Protein AF-A0A1H8ZFI9-F1 (afdb_monomer)

Sequence (76 aa):
MGLFSWRDKELDLIANQVEVDIKNNYKTSALENIKWLEETIDEKRANGKLKGKAVGEYQQMVTNFRNIVNNTKRTY

Radius of gyration: 13.32 Å; Cα contacts (8 Å, |Δi|>4): 56; chains: 1; bounding box: 38×25×34 Å

Mean predicted aligned error: 6.47 Å

Foldseek 3Di:
DDDPPQDDVVLVVLLVVLVVCLVVLVLVVNVVSLVVSLVVLVVCVVVVVHDPVRSVVSVVSSVV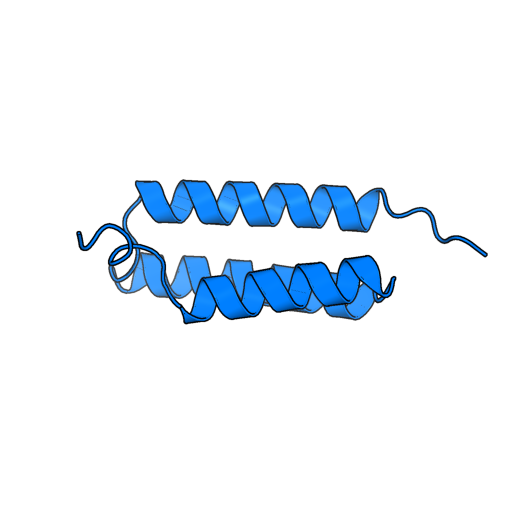SVVSSVPPPPPD

Secondary structure (DSSP, 8-state):
----SSS-HHHHHHHHHHHHHHHTT-HHHHHHHHHHHHHHHHHHHHTT-S-HHHHHHHHHHHHHHHHHHHH-----

pLDDT: mean 81.75, std 14.49, range [34.62, 92.81]

Nearest PDB structures (foldseek):
  8b0x-assembly1_T  TM=8.333E-01  e=3.325E-01  Escherichia coli B
  7boe-assembly1_T  TM=8.315E-01  e=3.325E-01  Escherichia coli K-12
  7n30-assembly1_ST  TM=8.334E-01  e=3.984E-01  Escherichia coli K-12
  7q4k-assembly1_AT  TM=8.340E-01  e=4.231E-01  Escherichia coli
  6enu-assembly1_t  TM=7.569E-01  e=3.130E-01  Escherichia coli

Solvent-accessible surface area (backbone atoms only — not comparable to full-atom values): 4425 Å² total; per-residue (Å²): 139,89,90,68,89,77,65,56,66,65,61,53,52,40,52,51,49,27,52,51,26,52,76,69,66,35,57,67,63,20,53,52,37,44,50,52,45,53,51,51,51,51,52,32,40,76,69,63,76,40,53,71,69,54,49,51,55,53,53,52,47,47,53,50,50,52,51,49,58,70,62,55,67,86,83,124

Structure (mmCIF, N/CA/C/O backbone):
data_AF-A0A1H8ZFI9-F1
#
_entry.id   AF-A0A1H8ZFI9-F1
#
loop_
_atom_site.group_PDB
_atom_site.id
_atom_site.type_symbol
_atom_site.label_atom_id
_atom_site.label_alt_id
_atom_site.label_comp_id
_atom_site.label_asym_id
_atom_site.label_entity_id
_atom_site.label_seq_id
_atom_site.pdbx_PDB_ins_code
_atom_site.Cartn_x
_atom_site.Cartn_y
_atom_site.Cartn_z
_atom_site.occupancy
_atom_site.B_iso_or_equiv
_atom_site.auth_seq_id
_atom_site.auth_comp_id
_atom_site.auth_asym_id
_atom_site.auth_atom_id
_atom_site.pdbx_PDB_model_num
ATOM 1 N N . MET A 1 1 ? -23.032 -19.411 2.854 1.00 34.62 1 MET A N 1
ATOM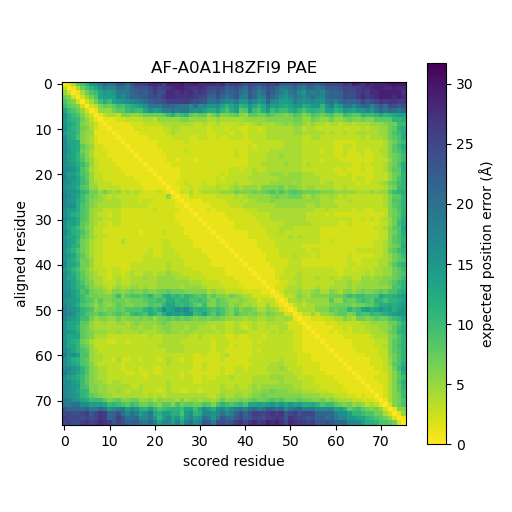 2 C CA . MET A 1 1 ? -21.672 -19.282 3.420 1.00 34.62 1 MET A CA 1
ATOM 3 C C . MET A 1 1 ? -21.161 -17.875 3.138 1.00 34.62 1 MET A C 1
ATOM 5 O O . MET A 1 1 ? -20.874 -17.575 1.991 1.00 34.62 1 MET A O 1
ATOM 9 N N . GLY A 1 2 ? -21.129 -16.994 4.140 1.00 40.72 2 GLY A N 1
ATOM 10 C CA . GLY A 1 2 ? -20.621 -15.623 4.001 1.00 40.72 2 GLY A CA 1
ATOM 11 C C . GLY A 1 2 ? -19.328 -15.463 4.794 1.00 40.72 2 GLY A C 1
ATOM 12 O O . GLY A 1 2 ? -19.387 -15.202 5.988 1.00 40.72 2 GLY A O 1
ATOM 13 N N . LEU A 1 3 ? -18.173 -15.667 4.152 1.00 44.47 3 LEU A N 1
ATOM 14 C CA . LEU A 1 3 ? -16.853 -15.638 4.807 1.00 44.47 3 LEU A CA 1
ATOM 15 C C . LEU A 1 3 ? -15.922 -14.516 4.309 1.00 44.47 3 LEU A C 1
ATOM 17 O O . LEU A 1 3 ? -14.722 -14.580 4.537 1.00 44.47 3 LEU A O 1
ATOM 21 N N . PHE A 1 4 ? -16.443 -13.456 3.680 1.00 42.81 4 PHE A N 1
ATOM 22 C CA . PHE A 1 4 ? -15.600 -12.371 3.143 1.00 42.81 4 PHE A CA 1
ATOM 23 C C . PHE A 1 4 ? -16.091 -10.955 3.481 1.00 42.81 4 PHE A C 1
ATOM 25 O O . PHE A 1 4 ? -15.957 -10.043 2.678 1.00 42.81 4 PHE A O 1
ATOM 32 N N . SER A 1 5 ? -16.647 -10.734 4.677 1.00 47.53 5 SER A N 1
ATOM 33 C CA . SER A 1 5 ? -17.096 -9.387 5.089 1.00 47.53 5 SER A CA 1
ATOM 34 C C . SER A 1 5 ? -16.015 -8.527 5.771 1.00 47.53 5 SER A C 1
ATOM 36 O O . SER A 1 5 ? -16.326 -7.432 6.227 1.00 47.53 5 SER A O 1
ATOM 38 N N . TRP A 1 6 ? -14.773 -9.013 5.893 1.00 53.41 6 TRP A N 1
ATOM 39 C CA . TRP A 1 6 ? -13.687 -8.304 6.600 1.00 53.41 6 TRP A CA 1
ATOM 40 C C . TRP A 1 6 ? -12.572 -7.784 5.685 1.00 53.41 6 TRP A C 1
ATOM 42 O O . TRP A 1 6 ? -11.684 -7.084 6.164 1.00 53.41 6 TRP A O 1
ATOM 52 N N . ARG A 1 7 ? -12.609 -8.113 4.387 1.00 62.41 7 ARG A N 1
ATOM 53 C CA . ARG A 1 7 ? -11.690 -7.542 3.397 1.00 62.41 7 ARG A CA 1
ATOM 54 C C . ARG A 1 7 ? -12.331 -6.296 2.818 1.00 62.41 7 ARG A C 1
ATOM 56 O O . ARG A 1 7 ? -13.451 -6.339 2.308 1.00 62.41 7 ARG A O 1
ATOM 63 N N . ASP A 1 8 ? -11.629 -5.186 2.959 1.00 77.12 8 ASP A N 1
ATOM 64 C CA . ASP A 1 8 ? -12.065 -3.918 2.411 1.00 77.12 8 ASP A CA 1
ATOM 65 C C . ASP A 1 8 ? -11.856 -3.969 0.893 1.00 77.12 8 ASP A C 1
ATOM 67 O O . ASP A 1 8 ? -10.745 -4.215 0.418 1.00 77.12 8 ASP A O 1
ATOM 71 N N . LYS A 1 9 ? -12.945 -3.814 0.131 1.00 82.88 9 LYS A N 1
ATOM 72 C CA . LYS A 1 9 ? -12.910 -3.927 -1.334 1.00 82.88 9 LYS A CA 1
ATOM 73 C C . LYS A 1 9 ? -11.984 -2.892 -1.964 1.00 82.88 9 LYS A C 1
ATOM 75 O O . LYS A 1 9 ? -11.393 -3.173 -2.994 1.00 82.88 9 LYS A O 1
ATOM 80 N N . GLU A 1 10 ? -11.858 -1.718 -1.354 1.00 85.00 10 GLU A N 1
ATOM 81 C CA . GLU A 1 10 ? -10.999 -0.648 -1.857 1.00 85.00 10 GLU A CA 1
ATOM 82 C C . GLU A 1 10 ? -9.528 -1.043 -1.730 1.00 85.00 10 GLU A C 1
ATOM 84 O O . GLU A 1 10 ? -8.794 -0.993 -2.709 1.00 85.00 10 GLU A O 1
ATOM 89 N N . LEU A 1 11 ? -9.123 -1.555 -0.563 1.00 86.25 11 LEU A N 1
ATOM 90 C CA . LEU A 1 11 ? -7.760 -2.053 -0.355 1.00 86.25 11 LEU A CA 1
ATOM 91 C C . LEU A 1 11 ? -7.423 -3.228 -1.284 1.00 86.25 11 LEU A C 1
ATOM 93 O O . LEU A 1 11 ? -6.298 -3.326 -1.767 1.00 86.25 11 LEU A O 1
ATOM 97 N N . ASP A 1 12 ? -8.389 -4.111 -1.546 1.00 87.31 12 ASP A N 1
ATOM 98 C CA . ASP A 1 12 ? -8.205 -5.249 -2.456 1.00 87.31 12 ASP A CA 1
ATOM 99 C C . ASP A 1 12 ? -8.034 -4.788 -3.918 1.00 87.31 12 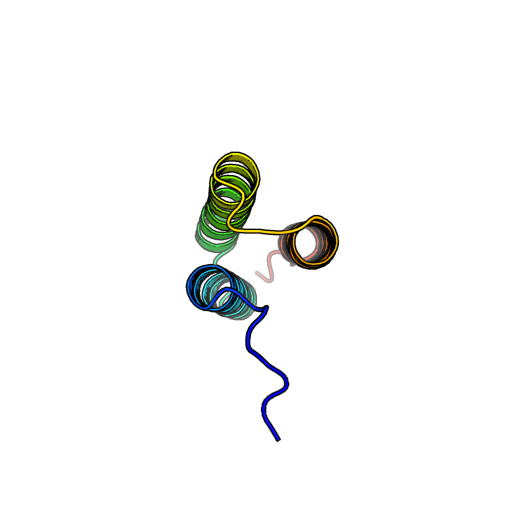ASP A C 1
ATOM 101 O O . ASP A 1 12 ? -7.157 -5.287 -4.621 1.00 87.31 12 ASP A O 1
ATOM 105 N N . LEU A 1 13 ? -8.790 -3.770 -4.351 1.00 89.31 13 LEU A N 1
ATOM 106 C CA . LEU A 1 13 ? -8.641 -3.160 -5.677 1.00 89.31 13 LEU A CA 1
ATOM 107 C C . LEU A 1 13 ? -7.270 -2.500 -5.857 1.00 89.31 13 LEU A C 1
ATOM 109 O O . LEU A 1 13 ? -6.619 -2.719 -6.878 1.00 89.31 13 LEU A O 1
ATOM 113 N N . ILE A 1 14 ? -6.808 -1.736 -4.863 1.00 90.00 14 ILE A N 1
ATOM 114 C CA . ILE A 1 14 ? -5.491 -1.085 -4.914 1.00 90.00 14 ILE A CA 1
ATOM 115 C C . ILE A 1 14 ? -4.381 -2.145 -4.946 1.00 90.00 14 ILE A C 1
ATOM 117 O O . ILE A 1 14 ? -3.462 -2.056 -5.759 1.00 90.00 14 ILE A O 1
ATOM 121 N N . ALA A 1 15 ? -4.481 -3.190 -4.117 1.00 89.31 15 ALA A N 1
ATOM 122 C CA . ALA A 1 15 ? -3.527 -4.298 -4.121 1.00 89.31 15 ALA A CA 1
ATOM 123 C C . ALA A 1 15 ? -3.482 -5.028 -5.476 1.00 89.31 15 ALA A C 1
ATOM 125 O O . ALA A 1 15 ? -2.401 -5.363 -5.962 1.00 89.31 15 ALA A O 1
ATOM 126 N N . ASN A 1 16 ? -4.639 -5.233 -6.113 1.00 91.06 16 ASN A N 1
ATOM 127 C CA . ASN A 1 16 ? -4.706 -5.829 -7.445 1.00 91.06 16 ASN A CA 1
ATOM 128 C C . ASN A 1 16 ? -4.020 -4.946 -8.496 1.00 91.06 16 ASN A C 1
ATOM 130 O O . ASN A 1 16 ? -3.261 -5.449 -9.323 1.00 91.06 16 ASN A O 1
ATOM 134 N N . GLN A 1 17 ? -4.221 -3.628 -8.420 1.00 90.44 17 GLN A N 1
ATOM 135 C CA . GLN A 1 17 ? -3.563 -2.683 -9.315 1.00 90.44 17 GLN A CA 1
ATOM 136 C C . GLN A 1 17 ? -2.035 -2.739 -9.1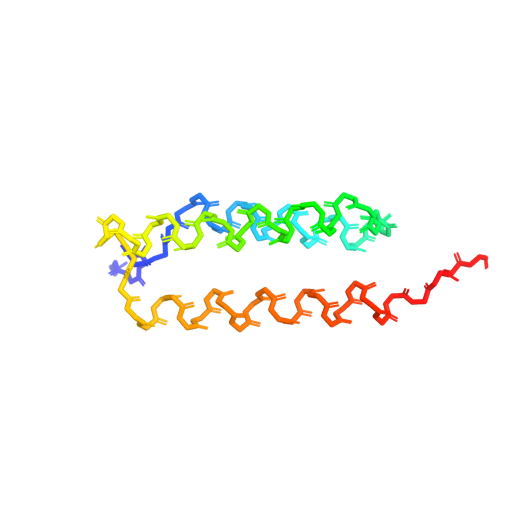69 1.00 90.44 17 GLN A C 1
ATOM 138 O O . GLN A 1 17 ? -1.334 -2.841 -10.174 1.00 90.44 17 GLN A O 1
ATOM 143 N N . VAL A 1 18 ? -1.520 -2.788 -7.934 1.00 89.94 18 VAL A N 1
ATOM 144 C CA . VAL A 1 18 ? -0.082 -2.968 -7.667 1.00 89.94 18 VAL A CA 1
ATOM 145 C C . VAL A 1 18 ? 0.452 -4.246 -8.321 1.00 89.94 18 VAL A C 1
ATOM 147 O O . VAL A 1 18 ? 1.510 -4.221 -8.948 1.00 89.94 18 VAL A O 1
ATOM 150 N N . GLU A 1 19 ? -0.267 -5.368 -8.214 1.00 89.19 19 GLU A N 1
ATOM 151 C CA . GLU A 1 19 ? 0.129 -6.613 -8.883 1.00 89.19 19 GLU A CA 1
ATOM 152 C C . GLU A 1 19 ? 0.189 -6.474 -10.405 1.00 89.19 19 GLU A C 1
ATOM 154 O O . GLU A 1 19 ? 1.108 -7.004 -11.035 1.00 89.19 19 GLU A O 1
ATOM 159 N N . VAL A 1 20 ? -0.791 -5.797 -11.006 1.00 90.94 20 VAL A N 1
ATOM 160 C CA . VAL A 1 20 ? -0.821 -5.544 -12.449 1.00 90.94 20 VAL A CA 1
ATOM 161 C C . VAL A 1 20 ? 0.375 -4.688 -12.853 1.00 90.94 20 VAL A C 1
ATOM 163 O O . VAL A 1 20 ? 1.069 -5.033 -13.809 1.00 90.94 20 VAL A O 1
ATOM 166 N N . ASP A 1 21 ? 0.679 -3.630 -12.108 1.00 89.94 21 ASP A N 1
ATOM 167 C CA . ASP A 1 21 ? 1.820 -2.759 -12.398 1.00 89.94 21 ASP A CA 1
ATOM 168 C C . ASP A 1 21 ? 3.150 -3.509 -12.280 1.00 89.94 21 ASP A C 1
ATOM 170 O O . ASP A 1 21 ? 4.015 -3.386 -13.149 1.00 89.94 21 ASP A O 1
ATOM 174 N N . ILE A 1 22 ? 3.297 -4.356 -11.256 1.00 88.75 22 ILE A N 1
ATOM 175 C CA . ILE A 1 22 ? 4.456 -5.241 -11.092 1.00 88.75 22 ILE A CA 1
ATOM 176 C C . ILE A 1 22 ? 4.600 -6.174 -12.299 1.00 88.75 22 ILE A C 1
ATOM 178 O O . ILE A 1 22 ? 5.691 -6.276 -12.862 1.00 88.75 22 ILE A O 1
ATOM 182 N N . LYS A 1 23 ? 3.513 -6.840 -12.715 1.00 87.94 23 LYS A N 1
ATOM 183 C CA 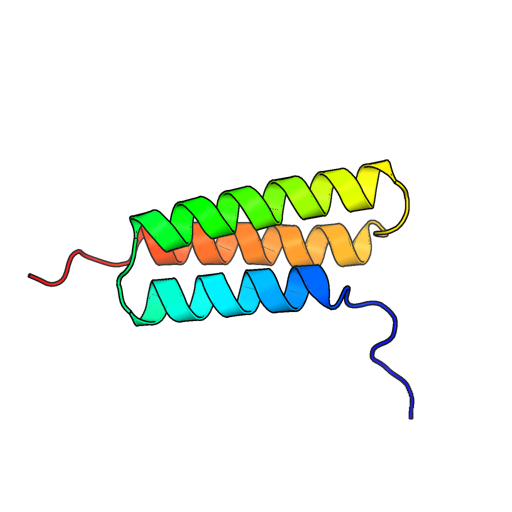. LYS A 1 23 ? 3.507 -7.775 -13.856 1.00 87.94 23 LYS A CA 1
ATOM 184 C C . LYS A 1 23 ? 3.863 -7.081 -15.171 1.00 87.94 23 LYS A C 1
ATOM 186 O O . LYS A 1 23 ? 4.531 -7.679 -16.010 1.00 87.94 23 LYS A O 1
ATOM 191 N N . ASN A 1 24 ? 3.472 -5.818 -15.326 1.00 88.81 24 ASN A N 1
ATOM 192 C CA . ASN A 1 24 ? 3.804 -4.994 -16.487 1.00 88.81 24 ASN A CA 1
ATOM 193 C C . ASN A 1 24 ? 5.171 -4.289 -16.378 1.00 88.81 24 ASN A C 1
ATOM 195 O O . ASN A 1 24 ? 5.533 -3.522 -17.265 1.00 88.81 24 ASN A O 1
ATOM 199 N N . ASN A 1 25 ? 5.959 -4.549 -15.325 1.00 84.81 25 ASN A N 1
ATOM 200 C CA . ASN A 1 25 ? 7.233 -3.872 -15.040 1.00 84.81 25 ASN A CA 1
ATOM 201 C C . ASN A 1 25 ? 7.121 -2.340 -14.870 1.00 84.81 25 ASN A C 1
ATOM 203 O O . ASN A 1 25 ? 8.111 -1.613 -14.998 1.00 84.81 25 ASN A O 1
ATOM 207 N N . TYR A 1 26 ? 5.944 -1.828 -14.507 1.00 89.25 26 TYR A N 1
ATOM 208 C CA . TYR A 1 26 ? 5.718 -0.417 -14.194 1.00 89.25 26 TYR A CA 1
ATOM 209 C C . TYR A 1 26 ? 6.167 -0.099 -12.769 1.00 89.25 26 TYR A C 1
ATOM 211 O O . TYR A 1 26 ? 5.368 0.154 -11.874 1.00 89.25 26 TYR A O 1
ATOM 219 N N . LYS A 1 27 ? 7.486 -0.106 -12.548 1.00 86.81 27 LYS A N 1
ATOM 220 C CA . LYS A 1 27 ? 8.091 0.089 -11.222 1.00 86.81 27 LYS A CA 1
ATOM 221 C C . LYS A 1 27 ? 7.638 1.380 -10.532 1.00 86.81 27 LYS A C 1
ATOM 223 O O . LYS A 1 27 ? 7.349 1.350 -9.342 1.00 86.81 27 LYS A O 1
ATOM 228 N N . THR A 1 28 ? 7.589 2.497 -11.257 1.00 88.56 28 THR A N 1
ATOM 229 C CA . THR A 1 28 ? 7.177 3.792 -10.695 1.00 88.56 28 THR A CA 1
ATOM 230 C C . THR A 1 28 ? 5.719 3.750 -10.246 1.00 88.56 28 THR A C 1
ATOM 232 O O . THR A 1 28 ? 5.451 3.983 -9.072 1.00 88.56 28 THR A O 1
ATOM 235 N N . SER A 1 29 ? 4.811 3.332 -11.133 1.00 89.31 29 SER A N 1
ATOM 236 C CA . SER A 1 29 ? 3.378 3.220 -10.836 1.00 89.31 29 SER A CA 1
ATOM 237 C C . SER A 1 29 ? 3.097 2.223 -9.711 1.00 89.31 29 SER A C 1
ATOM 239 O O . SER A 1 29 ? 2.312 2.512 -8.814 1.00 89.31 29 SER A O 1
ATOM 241 N N . ALA A 1 30 ? 3.814 1.095 -9.679 1.00 90.06 30 ALA A N 1
ATOM 242 C CA . ALA A 1 30 ? 3.717 0.135 -8.588 1.00 90.06 30 ALA A CA 1
ATOM 243 C C . ALA A 1 30 ? 4.133 0.754 -7.243 1.00 90.06 30 ALA A C 1
ATOM 245 O O . ALA A 1 30 ? 3.459 0.537 -6.242 1.00 90.06 30 ALA A O 1
ATOM 246 N N . LEU A 1 31 ? 5.216 1.542 -7.190 1.00 89.81 31 LEU A N 1
ATOM 247 C CA . LEU A 1 31 ? 5.635 2.228 -5.958 1.00 89.81 31 LEU A CA 1
ATOM 248 C C . LEU A 1 31 ? 4.615 3.275 -5.499 1.00 89.81 31 LEU A C 1
ATOM 250 O O . LEU A 1 31 ? 4.370 3.384 -4.298 1.00 89.81 31 LEU A O 1
ATOM 254 N N . GLU A 1 32 ? 4.025 4.018 -6.434 1.00 92.69 32 GLU A N 1
ATOM 255 C CA . GLU A 1 32 ? 2.966 4.988 -6.142 1.00 92.69 32 GLU A CA 1
ATOM 256 C C . GLU A 1 32 ? 1.728 4.292 -5.567 1.00 92.69 32 GLU A C 1
ATOM 258 O O . GLU A 1 32 ? 1.245 4.678 -4.504 1.00 92.69 32 GLU A O 1
ATOM 263 N N . ASN A 1 33 ? 1.284 3.200 -6.189 1.00 91.56 33 ASN A N 1
ATOM 264 C CA . ASN A 1 33 ? 0.125 2.440 -5.726 1.00 91.56 33 ASN A CA 1
ATOM 265 C C . ASN A 1 33 ? 0.387 1.699 -4.405 1.00 91.56 33 ASN A C 1
ATOM 267 O O . ASN A 1 33 ? -0.511 1.600 -3.572 1.00 91.56 33 ASN A O 1
ATOM 271 N N . ILE A 1 34 ? 1.620 1.245 -4.149 1.00 92.00 34 ILE A N 1
ATOM 272 C CA . ILE A 1 34 ? 2.025 0.705 -2.839 1.00 92.00 34 ILE A CA 1
ATOM 273 C C . ILE A 1 34 ? 1.926 1.782 -1.760 1.00 92.00 34 ILE A C 1
ATOM 275 O O . ILE A 1 34 ? 1.426 1.509 -0.669 1.00 92.00 34 ILE A O 1
ATOM 279 N N . LYS A 1 35 ? 2.4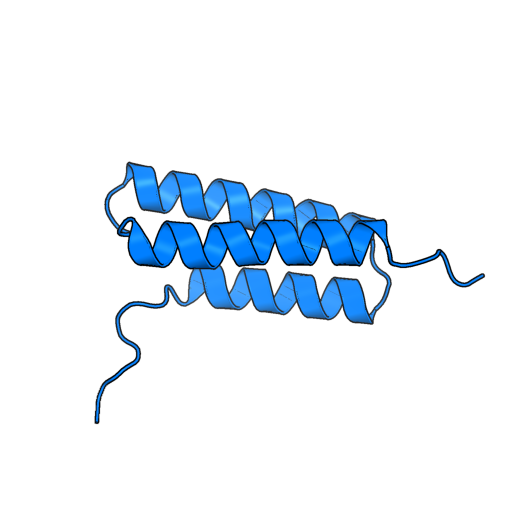05 2.997 -2.050 1.00 92.81 35 LYS A N 1
ATOM 280 C CA . LYS A 1 35 ? 2.313 4.116 -1.111 1.00 92.81 35 LYS A CA 1
ATOM 281 C C . LYS A 1 35 ? 0.849 4.458 -0.833 1.00 92.81 35 LYS A C 1
ATOM 283 O O . LYS A 1 35 ? 0.463 4.577 0.324 1.00 92.81 35 LYS A O 1
ATOM 288 N N . TRP A 1 36 ? 0.028 4.510 -1.878 1.00 91.69 36 TRP A N 1
ATOM 289 C CA . TRP A 1 36 ? -1.397 4.784 -1.746 1.00 91.69 36 T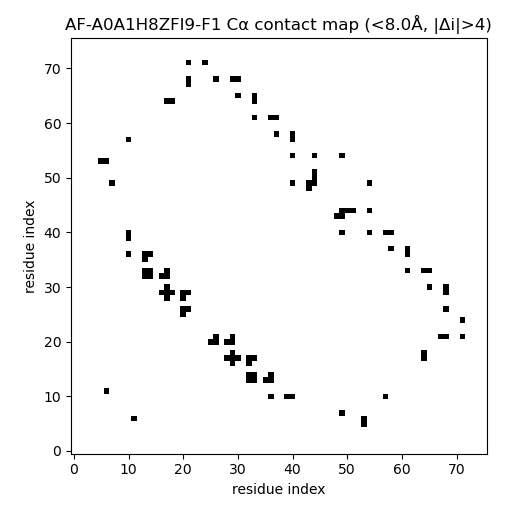RP A CA 1
ATOM 290 C C . TRP A 1 36 ? -2.135 3.705 -0.939 1.00 91.69 36 TRP A C 1
ATOM 292 O O . TRP A 1 36 ? -2.981 4.024 -0.102 1.00 91.69 36 TRP A O 1
ATOM 302 N N . LEU A 1 37 ? -1.769 2.430 -1.116 1.00 91.06 37 LEU A N 1
ATOM 303 C CA . LEU A 1 37 ? -2.276 1.322 -0.307 1.00 91.06 37 LEU A CA 1
ATOM 304 C C . LEU A 1 37 ? -1.920 1.503 1.177 1.00 91.06 37 LEU A C 1
ATOM 306 O O . LEU A 1 37 ? -2.781 1.323 2.034 1.00 91.06 37 LEU A O 1
ATOM 310 N N . GLU A 1 38 ? -0.677 1.882 1.482 1.00 91.69 38 GLU A N 1
ATOM 311 C CA . GLU A 1 38 ? -0.206 2.142 2.850 1.00 91.69 38 GLU A CA 1
ATOM 312 C C . GLU A 1 38 ? -0.964 3.305 3.510 1.00 91.69 38 GLU A C 1
ATOM 314 O O . GLU A 1 38 ? -1.462 3.149 4.627 1.00 91.69 38 GLU A O 1
ATOM 319 N N . GLU A 1 39 ? -1.129 4.424 2.798 1.00 92.62 39 GLU A N 1
ATOM 320 C CA . GLU A 1 39 ? -1.895 5.588 3.265 1.00 92.62 39 GLU A CA 1
ATOM 321 C C . GLU A 1 39 ? -3.358 5.207 3.541 1.00 92.62 39 GLU A C 1
ATOM 323 O O . GLU A 1 39 ? -3.879 5.473 4.623 1.00 92.62 39 GLU A O 1
ATOM 328 N N . THR A 1 40 ? -3.991 4.464 2.631 1.00 90.31 40 THR A N 1
ATOM 329 C CA . THR A 1 40 ? -5.388 4.026 2.783 1.00 90.31 40 THR A CA 1
ATOM 330 C C . THR A 1 40 ? -5.570 3.067 3.970 1.00 90.31 40 THR A C 1
ATOM 332 O O . THR A 1 40 ? -6.589 3.108 4.668 1.00 90.31 40 THR A O 1
ATOM 335 N N . ILE A 1 41 ? -4.593 2.188 4.237 1.00 89.88 41 ILE A N 1
ATOM 336 C CA . ILE A 1 41 ? -4.602 1.309 5.419 1.00 89.88 41 ILE A CA 1
ATOM 337 C C . ILE A 1 41 ? -4.547 2.145 6.697 1.00 89.88 41 ILE A C 1
ATOM 339 O O . ILE A 1 41 ? -5.313 1.868 7.626 1.00 89.88 41 ILE A O 1
ATOM 343 N N . ASP A 1 42 ? -3.660 3.142 6.755 1.00 89.56 42 ASP A N 1
ATOM 344 C CA . ASP A 1 42 ? -3.517 4.004 7.929 1.00 89.56 42 ASP A CA 1
ATOM 345 C C . ASP A 1 42 ? -4.774 4.850 8.153 1.00 89.56 42 ASP A C 1
ATOM 347 O O . ASP A 1 42 ? -5.315 4.859 9.257 1.00 89.56 42 ASP A O 1
ATOM 351 N N . GLU A 1 43 ? -5.345 5.424 7.092 1.00 89.94 43 GLU A N 1
ATOM 352 C CA . GLU A 1 43 ? -6.610 6.153 7.161 1.00 89.94 43 GLU A CA 1
ATOM 353 C C . GLU A 1 43 ? -7.755 5.269 7.667 1.00 89.94 43 GLU A C 1
ATOM 355 O O . GLU A 1 43 ? -8.502 5.657 8.572 1.00 89.94 43 GLU A O 1
ATOM 360 N N . LYS A 1 44 ? -7.916 4.052 7.132 1.00 86.31 44 LYS A N 1
ATOM 361 C CA . LYS A 1 44 ? -8.984 3.138 7.577 1.00 86.31 44 LYS A CA 1
ATOM 362 C C . LYS A 1 44 ? -8.743 2.623 8.993 1.00 86.31 44 LYS A C 1
ATOM 364 O O . LYS A 1 44 ? -9.713 2.395 9.722 1.00 86.31 44 LYS A O 1
ATOM 369 N N . ARG A 1 45 ? -7.484 2.460 9.406 1.00 85.75 45 ARG A N 1
ATOM 370 C CA . ARG A 1 45 ? -7.110 2.143 10.788 1.00 85.75 45 ARG A CA 1
ATOM 371 C C . ARG A 1 45 ? -7.461 3.299 11.725 1.00 85.75 45 ARG A C 1
ATOM 373 O O . ARG A 1 45 ? -8.108 3.057 12.742 1.00 85.75 45 ARG A O 1
ATOM 380 N N . ALA A 1 46 ? -7.084 4.528 11.378 1.00 86.69 46 ALA A N 1
ATOM 381 C CA . ALA A 1 46 ? -7.363 5.737 12.152 1.00 86.69 46 ALA A CA 1
ATOM 382 C C . ALA A 1 46 ? -8.873 5.984 12.295 1.00 86.69 46 ALA A C 1
ATOM 384 O O . ALA A 1 46 ? -9.352 6.325 13.372 1.00 86.69 46 ALA A O 1
ATOM 385 N N . ASN A 1 47 ? -9.641 5.703 11.240 1.00 84.81 47 ASN A N 1
ATOM 386 C CA . ASN A 1 47 ? -11.104 5.769 11.247 1.00 84.81 47 ASN A CA 1
ATOM 387 C C . ASN A 1 47 ? -11.786 4.563 11.931 1.00 84.81 47 ASN A C 1
ATOM 389 O O . ASN A 1 47 ? -13.013 4.477 11.932 1.00 84.81 47 ASN A O 1
ATOM 393 N N . GLY A 1 48 ? -11.031 3.589 12.455 1.00 81.50 48 GLY A N 1
ATOM 394 C CA . GLY A 1 48 ? -11.575 2.380 13.088 1.00 81.50 48 GLY A CA 1
ATOM 395 C C . GLY A 1 48 ? -12.320 1.429 12.137 1.00 81.50 48 GLY A C 1
ATOM 396 O O . GLY A 1 48 ? -12.932 0.459 12.590 1.00 81.50 48 GLY A O 1
ATOM 397 N N . LYS A 1 49 ? -12.264 1.679 10.822 1.00 79.25 49 LYS A N 1
ATOM 398 C CA . LYS A 1 49 ? -12.874 0.849 9.769 1.00 79.25 49 LYS A CA 1
ATOM 399 C C . LYS A 1 49 ? -12.079 -0.433 9.513 1.00 79.25 49 LYS A C 1
ATOM 401 O O . LYS A 1 49 ? -12.645 -1.413 9.037 1.00 79.25 49 LYS A O 1
ATOM 406 N N . LEU A 1 50 ? -10.792 -0.445 9.867 1.00 80.12 50 LEU A N 1
ATOM 407 C CA . LEU A 1 50 ? -9.905 -1.600 9.743 1.00 80.12 50 LEU A CA 1
ATOM 408 C C . LEU A 1 50 ? -9.425 -2.064 11.125 1.00 80.12 50 LEU A C 1
ATOM 410 O O . LEU A 1 50 ? -8.865 -1.291 11.901 1.00 80.12 50 LEU A O 1
ATOM 414 N N . LYS A 1 51 ? -9.633 -3.346 11.443 1.00 80.81 51 LYS A N 1
ATOM 415 C CA . LYS A 1 51 ? -9.206 -3.948 12.719 1.00 80.81 51 LYS A CA 1
ATOM 416 C C . LYS A 1 51 ? -7.806 -4.547 12.604 1.00 80.81 51 LYS A C 1
ATOM 418 O O . LYS A 1 51 ? -7.422 -5.020 11.539 1.00 80.81 51 LYS A O 1
ATOM 423 N N . GLY A 1 52 ? -7.078 -4.596 13.724 1.00 74.75 52 GLY A N 1
ATOM 424 C CA . GLY A 1 52 ? -5.646 -4.933 13.778 1.00 74.75 52 GLY A CA 1
ATOM 425 C C . GLY A 1 52 ? -5.221 -6.209 13.039 1.00 74.75 52 GLY A C 1
ATOM 426 O O . GLY A 1 52 ? -4.141 -6.233 12.461 1.00 74.75 52 GLY A O 1
ATOM 427 N N . LYS A 1 53 ? -6.078 -7.238 12.974 1.00 80.00 53 LYS A N 1
ATOM 428 C CA . LYS A 1 53 ? -5.799 -8.445 12.179 1.00 80.00 53 LYS A CA 1
ATOM 429 C C . LYS A 1 53 ? -5.728 -8.145 10.673 1.00 80.00 53 LYS A C 1
ATOM 431 O O . LYS A 1 53 ? -4.740 -8.494 10.043 1.00 80.00 53 LYS A O 1
ATOM 436 N N . ALA A 1 54 ? -6.725 -7.443 10.132 1.00 81.62 54 ALA A N 1
ATOM 437 C CA . ALA A 1 54 ? -6.758 -7.051 8.723 1.00 81.62 54 ALA A CA 1
ATOM 438 C C . ALA A 1 54 ? -5.646 -6.041 8.395 1.00 81.62 54 ALA A C 1
ATOM 440 O O . ALA A 1 54 ? -4.996 -6.164 7.365 1.00 81.62 54 ALA A O 1
ATOM 441 N N . VAL A 1 55 ? -5.371 -5.089 9.299 1.00 84.88 55 VAL A N 1
ATOM 442 C CA . VAL A 1 55 ? -4.228 -4.160 9.174 1.00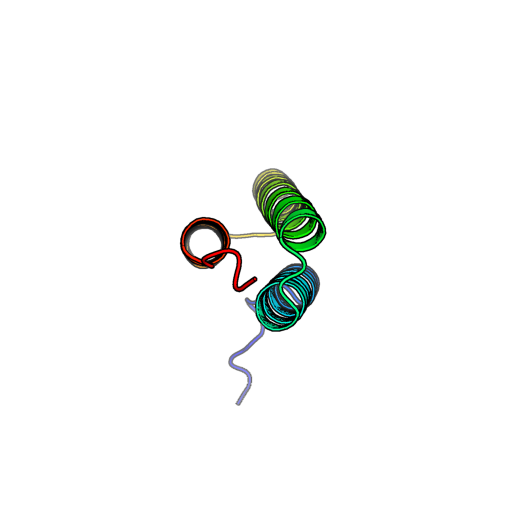 84.88 55 VAL A CA 1
ATOM 443 C C . VAL A 1 55 ? -2.925 -4.941 8.981 1.00 84.88 55 VAL A C 1
ATOM 445 O O . VAL A 1 55 ? -2.175 -4.646 8.057 1.00 84.88 55 VAL A O 1
ATOM 448 N N . GLY A 1 56 ? -2.676 -5.956 9.817 1.00 86.62 56 GLY A N 1
ATOM 449 C CA . GLY A 1 56 ? -1.473 -6.784 9.724 1.00 86.62 56 GLY A CA 1
ATOM 450 C C . GLY A 1 56 ? -1.365 -7.545 8.401 1.00 86.62 56 GLY A C 1
ATOM 451 O O . GLY A 1 56 ? -0.287 -7.578 7.813 1.00 86.62 56 GLY A O 1
ATOM 452 N N . GLU A 1 57 ? -2.472 -8.101 7.899 1.00 87.69 57 GLU A N 1
ATOM 453 C CA . GLU A 1 57 ? -2.506 -8.789 6.599 1.00 87.69 57 GLU A CA 1
ATOM 454 C C . GLU A 1 57 ? -2.152 -7.835 5.448 1.00 87.69 57 GLU A C 1
ATOM 456 O O . GLU A 1 57 ? -1.276 -8.138 4.635 1.00 87.69 57 GLU A O 1
ATOM 461 N N . TYR A 1 58 ? -2.763 -6.647 5.408 1.00 87.31 58 TYR A N 1
ATOM 462 C CA . TYR A 1 58 ? -2.474 -5.663 4.365 1.00 87.31 58 TYR A CA 1
ATOM 463 C C . TYR A 1 58 ? -1.057 -5.074 4.484 1.00 87.31 58 TYR A C 1
ATOM 465 O O . TYR A 1 58 ? -0.390 -4.885 3.469 1.00 87.31 58 TYR A O 1
ATOM 473 N N . GLN A 1 59 ? -0.539 -4.849 5.696 1.00 88.25 59 GLN A N 1
ATOM 474 C CA . GLN A 1 59 ? 0.846 -4.397 5.900 1.00 88.25 59 GLN A CA 1
ATOM 475 C C . GLN A 1 59 ? 1.881 -5.444 5.461 1.00 88.25 59 GLN A C 1
ATOM 477 O O . GLN A 1 59 ? 2.904 -5.103 4.854 1.00 88.25 59 GLN A O 1
ATOM 482 N N . GLN A 1 60 ? 1.617 -6.729 5.718 1.00 90.69 60 GLN A N 1
ATOM 483 C CA . GLN A 1 60 ? 2.439 -7.813 5.175 1.00 90.69 60 GLN A CA 1
ATOM 484 C C . GLN A 1 60 ? 2.402 -7.816 3.643 1.00 90.69 60 GLN A C 1
ATOM 486 O O . GLN A 1 60 ? 3.446 -7.969 3.006 1.00 90.69 60 GLN A O 1
ATOM 491 N N . MET A 1 61 ? 1.231 -7.579 3.050 1.00 88.12 61 MET A N 1
ATOM 492 C CA . MET A 1 61 ? 1.064 -7.494 1.599 1.00 88.12 61 MET A CA 1
ATOM 493 C C . MET A 1 61 ? 1.866 -6.334 0.989 1.00 88.12 61 MET A C 1
ATOM 495 O O . MET A 1 61 ? 2.622 -6.551 0.045 1.00 88.12 61 MET A O 1
ATOM 499 N N . VAL A 1 62 ? 1.787 -5.135 1.578 1.00 91.25 62 VAL A N 1
ATOM 500 C CA . VAL A 1 62 ? 2.589 -3.951 1.204 1.00 91.25 62 VAL A CA 1
ATOM 501 C C . VAL A 1 62 ? 4.085 -4.266 1.241 1.00 91.25 62 VAL A C 1
ATOM 503 O O . VAL A 1 62 ? 4.817 -3.967 0.295 1.00 91.25 62 VAL A O 1
ATOM 506 N N . THR A 1 63 ? 4.543 -4.926 2.308 1.00 91.19 63 THR A N 1
ATOM 507 C CA . THR A 1 63 ? 5.951 -5.325 2.454 1.00 91.19 63 THR A CA 1
ATOM 508 C C . THR A 1 63 ? 6.366 -6.298 1.351 1.00 91.19 63 THR A C 1
ATOM 510 O O . THR A 1 63 ? 7.434 -6.144 0.753 1.00 91.19 63 THR A O 1
ATOM 513 N N . ASN A 1 64 ? 5.511 -7.274 1.035 1.00 89.75 64 ASN A N 1
ATOM 514 C CA . ASN A 1 64 ? 5.760 -8.227 -0.038 1.00 89.75 64 ASN A CA 1
ATOM 515 C C . ASN A 1 64 ? 5.831 -7.533 -1.406 1.00 89.75 64 ASN A C 1
ATOM 517 O O . ASN A 1 64 ? 6.785 -7.747 -2.149 1.00 89.75 64 ASN A O 1
ATOM 521 N N . PHE A 1 65 ? 4.889 -6.639 -1.715 1.00 89.38 65 PHE A N 1
ATOM 522 C CA . PHE A 1 65 ? 4.912 -5.869 -2.958 1.00 89.38 65 PHE A CA 1
ATOM 523 C C . PHE A 1 65 ? 6.163 -5.006 -3.082 1.00 89.38 65 PHE A C 1
ATOM 525 O O . PHE A 1 65 ? 6.813 -5.028 -4.124 1.00 89.38 65 PHE A O 1
ATOM 532 N N . ARG A 1 66 ? 6.563 -4.307 -2.015 1.00 88.31 66 ARG A N 1
ATOM 533 C CA . ARG A 1 66 ? 7.793 -3.506 -2.014 1.00 88.31 66 ARG A CA 1
ATOM 534 C C . ARG A 1 66 ? 9.030 -4.376 -2.246 1.00 88.31 66 ARG A C 1
ATOM 536 O O . ARG A 1 66 ? 9.905 -3.984 -3.016 1.00 88.31 66 ARG A O 1
ATOM 543 N N . ASN A 1 67 ? 9.092 -5.562 -1.639 1.00 88.94 67 ASN A N 1
ATOM 544 C CA . ASN A 1 67 ? 10.166 -6.520 -1.897 1.00 88.94 67 ASN A CA 1
ATOM 545 C C . ASN A 1 67 ? 10.179 -6.979 -3.354 1.00 88.94 67 ASN A C 1
ATOM 547 O O . ASN A 1 67 ? 11.240 -6.952 -3.971 1.00 88.94 67 ASN A O 1
ATOM 551 N N . ILE A 1 68 ? 9.021 -7.333 -3.917 1.00 87.44 68 ILE A N 1
ATOM 552 C CA . ILE A 1 68 ? 8.909 -7.749 -5.318 1.00 8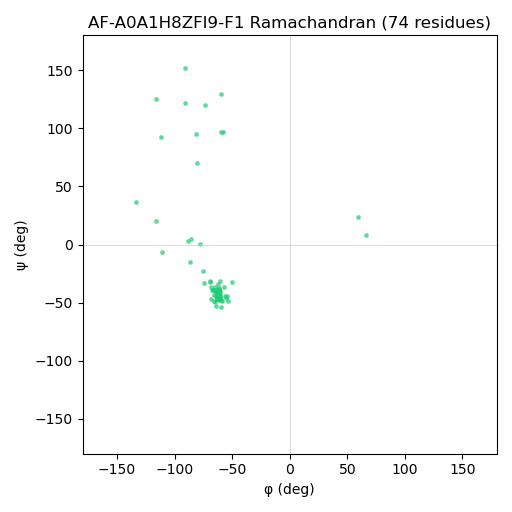7.44 68 ILE A CA 1
ATOM 553 C C . ILE A 1 68 ? 9.375 -6.617 -6.230 1.00 87.44 68 ILE A C 1
ATOM 555 O O . ILE A 1 68 ? 10.312 -6.832 -6.980 1.00 87.44 68 ILE A O 1
ATOM 559 N N . VAL A 1 69 ? 8.822 -5.407 -6.098 1.00 87.12 69 VAL A N 1
ATOM 560 C CA . VAL A 1 69 ? 9.180 -4.222 -6.904 1.00 87.12 69 VAL A CA 1
ATOM 561 C C . VAL A 1 69 ? 10.671 -3.870 -6.823 1.00 87.12 69 VAL A C 1
ATOM 563 O O . VAL A 1 69 ? 11.281 -3.414 -7.797 1.00 87.12 69 VAL A O 1
ATOM 566 N N . ASN A 1 70 ? 11.283 -4.057 -5.653 1.00 84.00 70 ASN A N 1
ATOM 567 C CA . ASN A 1 70 ? 12.716 -3.844 -5.472 1.00 84.00 70 ASN A CA 1
ATOM 568 C C . ASN A 1 70 ? 13.557 -4.960 -6.098 1.00 84.00 70 ASN A C 1
ATOM 570 O O . ASN A 1 70 ? 14.647 -4.676 -6.594 1.00 84.00 70 ASN A O 1
ATOM 574 N N . ASN A 1 71 ? 13.055 -6.196 -6.095 1.00 82.62 71 ASN A N 1
ATOM 575 C CA . ASN A 1 71 ? 13.723 -7.359 -6.669 1.00 82.62 71 ASN A CA 1
ATOM 576 C C . ASN A 1 71 ? 13.446 -7.541 -8.167 1.00 82.62 71 ASN A C 1
ATOM 578 O O . ASN A 1 71 ? 14.190 -8.271 -8.818 1.00 82.62 71 ASN A O 1
ATOM 582 N N . THR A 1 72 ? 12.433 -6.872 -8.736 1.00 74.06 72 THR A N 1
ATOM 583 C CA . THR A 1 72 ? 12.203 -6.848 -10.182 1.00 74.06 72 THR A CA 1
ATOM 584 C C . THR A 1 72 ? 13.443 -6.246 -10.831 1.00 74.06 72 THR A C 1
ATOM 586 O O . THR A 1 72 ? 13.647 -5.027 -10.858 1.00 74.06 72 THR A O 1
ATOM 589 N N . LYS A 1 73 ? 14.339 -7.122 -11.299 1.00 60.62 73 LYS A N 1
ATOM 590 C CA . LYS A 1 73 ? 15.498 -6.723 -12.084 1.00 60.62 73 LYS A CA 1
ATOM 591 C C . LYS A 1 73 ? 14.952 -6.029 -13.318 1.00 60.62 73 LYS A C 1
ATOM 593 O O . LYS A 1 73 ? 14.064 -6.549 -13.990 1.00 60.62 73 LYS A O 1
ATOM 598 N N . ARG A 1 74 ? 15.481 -4.837 -13.590 1.00 54.75 74 ARG A N 1
ATOM 599 C CA . ARG A 1 74 ? 15.247 -4.102 -14.830 1.00 54.75 74 ARG A CA 1
ATOM 600 C C . ARG A 1 74 ? 15.711 -5.028 -15.953 1.00 54.75 74 ARG A C 1
ATOM 602 O O . ARG A 1 74 ? 16.911 -5.194 -16.149 1.00 54.75 74 ARG A O 1
ATOM 609 N N . THR A 1 75 ? 14.771 -5.750 -16.551 1.00 50.50 75 THR A N 1
ATOM 610 C CA . THR A 1 75 ? 15.066 -6.694 -17.624 1.00 50.50 75 THR A CA 1
ATOM 611 C C . THR A 1 75 ? 15.159 -5.819 -18.865 1.00 50.50 75 THR A C 1
ATOM 613 O O . THR A 1 75 ? 14.133 -5.367 -19.367 1.00 50.50 75 THR A O 1
ATOM 616 N N . TYR A 1 76 ? 16.388 -5.422 -19.200 1.00 43.59 76 TYR A N 1
ATOM 617 C CA . TYR A 1 76 ? 16.720 -4.717 -20.437 1.00 43.59 76 TYR A CA 1
ATOM 618 C C . TYR A 1 76 ? 16.881 -5.723 -21.570 1.00 43.59 76 TYR A C 1
ATOM 620 O O . TYR A 1 76 ? 17.424 -6.816 -21.286 1.00 43.59 76 TYR A O 1
#